Protein AF-A0A3T0KZC1-F1 (afdb_monomer_lite)

Organism: NCBI:txid228899

Structure (mmCIF, N/CA/C/O backbone):
data_AF-A0A3T0KZC1-F1
#
_entry.id   AF-A0A3T0KZC1-F1
#
loop_
_atom_site.group_PDB
_atom_site.id
_atom_site.type_symbol
_atom_site.label_atom_id
_atom_site.label_alt_id
_atom_site.label_comp_id
_atom_site.label_asym_id
_atom_site.label_entity_id
_atom_site.label_seq_id
_atom_site.pdbx_PDB_ins_code
_atom_site.Cartn_x
_atom_site.Cartn_y
_atom_site.Cartn_z
_atom_site.occupancy
_atom_site.B_iso_or_equiv
_atom_site.auth_seq_id
_atom_site.auth_comp_id
_atom_site.auth_asym_id
_atom_site.auth_atom_id
_atom_site.pdbx_PDB_model_num
ATOM 1 N N . MET A 1 1 ? 11.125 -14.165 -6.777 1.00 70.88 1 MET A N 1
ATOM 2 C CA . MET A 1 1 ? 9.666 -14.131 -6.516 1.00 70.88 1 MET A CA 1
ATOM 3 C C . MET A 1 1 ? 9.149 -12.802 -7.042 1.00 70.88 1 MET A C 1
ATOM 5 O O . MET A 1 1 ? 9.831 -11.813 -6.821 1.00 70.88 1 MET A O 1
ATOM 9 N N . PHE A 1 2 ? 8.036 -12.771 -7.778 1.00 84.12 2 PHE A N 1
ATOM 10 C CA . PHE A 1 2 ? 7.459 -11.510 -8.265 1.00 84.12 2 PHE A CA 1
ATOM 11 C C . PHE A 1 2 ? 6.359 -11.055 -7.309 1.00 84.12 2 PHE A C 1
ATOM 13 O O . PHE A 1 2 ? 5.561 -11.886 -6.874 1.00 84.12 2 PHE A O 1
ATOM 20 N N . VAL A 1 3 ? 6.319 -9.761 -6.999 1.00 90.00 3 VAL A N 1
ATOM 21 C CA . VAL A 1 3 ? 5.219 -9.134 -6.258 1.00 90.00 3 VAL A CA 1
ATOM 22 C C . VAL A 1 3 ? 4.354 -8.361 -7.240 1.00 90.00 3 VAL A C 1
ATOM 24 O O . VAL A 1 3 ? 4.874 -7.675 -8.117 1.00 90.00 3 VAL A O 1
ATOM 27 N N . ILE A 1 4 ? 3.037 -8.506 -7.104 1.00 94.81 4 ILE A N 1
ATOM 28 C CA . ILE A 1 4 ? 2.042 -7.829 -7.931 1.00 94.81 4 ILE A CA 1
ATOM 29 C C . ILE A 1 4 ? 1.232 -6.919 -7.014 1.00 94.81 4 ILE A C 1
ATOM 31 O O . ILE A 1 4 ? 0.736 -7.373 -5.986 1.00 94.81 4 ILE A O 1
ATOM 35 N N . THR A 1 5 ? 1.101 -5.647 -7.374 1.00 95.06 5 THR A N 1
ATOM 36 C CA . THR A 1 5 ? 0.285 -4.697 -6.616 1.00 95.06 5 THR A CA 1
ATOM 37 C C . THR A 1 5 ? -1.195 -5.047 -6.722 1.00 95.06 5 THR A C 1
ATOM 39 O O . THR A 1 5 ? -1.700 -5.442 -7.774 1.00 95.06 5 THR A O 1
ATOM 42 N N . GLU A 1 6 ? -1.934 -4.876 -5.637 1.00 95.44 6 GLU A N 1
ATOM 43 C CA . GLU A 1 6 ? -3.337 -5.245 -5.565 1.00 95.44 6 GLU A CA 1
ATOM 44 C C . GLU A 1 6 ? -4.237 -4.309 -6.371 1.00 95.44 6 GLU A C 1
ATOM 46 O O . GLU A 1 6 ? -5.243 -4.755 -6.929 1.00 95.44 6 GLU A O 1
ATOM 51 N N . ASP A 1 7 ? -3.873 -3.033 -6.483 1.00 95.19 7 ASP A N 1
ATOM 52 C CA . ASP A 1 7 ? -4.695 -1.999 -7.105 1.00 95.19 7 ASP A CA 1
ATOM 53 C C . ASP A 1 7 ? -4.478 -1.836 -8.611 1.00 95.19 7 ASP A C 1
ATOM 55 O O . ASP A 1 7 ? -5.452 -1.666 -9.347 1.00 95.19 7 ASP A O 1
ATOM 59 N N . THR A 1 8 ? -3.232 -1.886 -9.082 1.00 95.50 8 THR A N 1
ATOM 60 C CA . THR A 1 8 ? -2.896 -1.708 -10.506 1.00 95.50 8 THR A CA 1
ATOM 61 C C . THR A 1 8 ? -2.548 -3.016 -11.207 1.00 95.50 8 THR A C 1
ATOM 63 O O . THR A 1 8 ? -2.480 -3.045 -12.436 1.00 95.50 8 THR A O 1
ATOM 66 N N . LYS A 1 9 ? -2.358 -4.106 -10.449 1.00 95.31 9 LYS A N 1
ATOM 67 C CA . LYS A 1 9 ? -1.877 -5.401 -10.953 1.00 95.31 9 LYS A CA 1
ATOM 68 C C . LYS A 1 9 ? -0.530 -5.286 -11.680 1.00 95.31 9 LYS A C 1
ATOM 70 O O . LYS A 1 9 ? -0.225 -6.081 -12.569 1.00 95.31 9 LYS A O 1
ATOM 75 N N . ARG A 1 10 ? 0.279 -4.295 -11.295 1.00 95.12 10 ARG A N 1
ATOM 76 C CA . ARG A 1 10 ? 1.633 -4.058 -11.800 1.00 95.12 10 ARG A CA 1
ATOM 77 C C . ARG A 1 10 ? 2.614 -4.969 -11.071 1.00 95.12 10 ARG A C 1
ATOM 79 O O . ARG A 1 10 ? 2.484 -5.180 -9.870 1.00 95.12 10 ARG A O 1
ATOM 86 N N . ILE A 1 11 ? 3.592 -5.505 -11.792 1.00 94.19 11 ILE A N 1
ATOM 87 C CA . ILE A 1 11 ? 4.713 -6.226 -11.179 1.00 94.19 11 ILE A CA 1
ATOM 88 C C . ILE A 1 11 ? 5.683 -5.185 -10.612 1.00 94.19 11 ILE A C 1
ATOM 90 O O . ILE A 1 11 ? 6.062 -4.270 -11.340 1.00 94.19 11 ILE A O 1
ATOM 94 N N . LEU A 1 12 ? 6.062 -5.317 -9.339 1.00 90.94 12 LEU A N 1
ATOM 95 C CA . LEU A 1 12 ? 7.094 -4.473 -8.735 1.00 90.94 12 LEU A CA 1
ATOM 96 C C . LEU A 1 12 ? 8.483 -4.888 -9.231 1.00 90.94 12 LEU A C 1
ATOM 98 O O . LEU A 1 12 ? 8.867 -6.060 -9.143 1.00 90.94 12 LEU A O 1
ATOM 102 N N . GLU A 1 13 ? 9.231 -3.911 -9.726 1.00 91.12 13 GLU A N 1
ATOM 103 C CA . GLU A 1 13 ? 10.603 -4.025 -10.210 1.00 91.12 13 GLU A CA 1
ATOM 104 C C . GLU A 1 13 ? 11.581 -3.382 -9.220 1.00 91.12 13 GLU A C 1
ATOM 106 O O . GLU A 1 13 ? 11.221 -2.502 -8.437 1.00 91.12 13 GLU A O 1
ATOM 111 N N . GLU A 1 14 ? 12.832 -3.846 -9.221 1.00 88.88 14 GLU A N 1
ATOM 112 C CA . GLU A 1 14 ? 13.875 -3.271 -8.368 1.00 88.88 14 GLU A CA 1
ATOM 1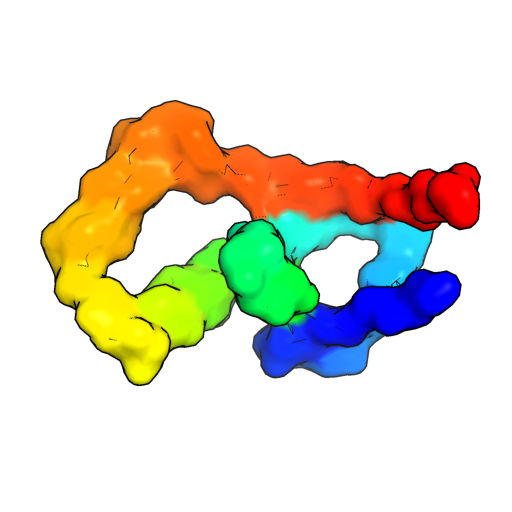13 C C . GLU A 1 14 ? 13.985 -1.760 -8.609 1.00 88.88 14 GLU A C 1
ATOM 115 O O . GLU A 1 14 ? 14.142 -1.302 -9.742 1.00 88.88 14 GLU A O 1
ATOM 120 N N . GLY A 1 15 ? 13.898 -0.985 -7.531 1.00 86.81 15 GLY A N 1
ATOM 121 C CA . GLY A 1 15 ? 13.905 0.470 -7.603 1.00 86.81 15 GLY A CA 1
ATOM 122 C C . GLY A 1 15 ? 12.532 1.126 -7.549 1.00 86.81 15 GLY A C 1
ATOM 123 O O . GLY A 1 15 ? 12.459 2.349 -7.403 1.00 86.81 15 GLY A O 1
ATOM 124 N N . ASP A 1 16 ? 11.457 0.343 -7.606 1.00 90.44 16 ASP A N 1
ATOM 125 C CA . ASP A 1 16 ? 10.114 0.851 -7.382 1.00 90.44 16 ASP A CA 1
ATOM 126 C C . ASP A 1 16 ? 9.887 1.280 -5.936 1.00 90.44 16 ASP A C 1
ATOM 128 O O . ASP A 1 16 ? 10.541 0.831 -4.995 1.00 90.44 16 ASP A O 1
ATOM 132 N N . THR A 1 17 ? 8.879 2.128 -5.757 1.00 90.12 17 THR A N 1
ATOM 133 C CA . THR A 1 17 ? 8.302 2.394 -4.443 1.00 90.12 17 THR A CA 1
ATOM 134 C C . THR A 1 17 ? 6.842 1.986 -4.437 1.00 90.12 17 THR A C 1
ATOM 136 O O . THR A 1 17 ? 6.130 2.195 -5.420 1.00 90.12 17 THR A O 1
ATOM 139 N N . ALA A 1 18 ? 6.400 1.400 -3.333 1.00 92.19 18 ALA A N 1
ATOM 140 C CA . ALA A 1 18 ? 5.023 0.970 -3.150 1.00 92.19 18 ALA A CA 1
ATOM 141 C C . ALA A 1 18 ? 4.637 1.033 -1.670 1.00 92.19 18 ALA A C 1
ATOM 143 O O . ALA A 1 18 ? 5.486 1.166 -0.789 1.00 92.19 18 ALA A O 1
ATOM 144 N N . PHE A 1 19 ? 3.343 0.943 -1.400 1.00 91.12 19 PHE A N 1
ATOM 145 C CA . PHE A 1 19 ? 2.787 0.838 -0.057 1.00 91.12 19 PHE A CA 1
ATOM 146 C C . PHE A 1 19 ? 2.485 -0.627 0.262 1.00 91.12 19 PHE A C 1
ATOM 148 O O . PHE A 1 19 ? 2.055 -1.359 -0.626 1.00 91.12 19 PHE A O 1
ATOM 155 N N . ILE A 1 20 ? 2.671 -1.057 1.511 1.00 88.50 20 ILE A N 1
ATOM 156 C CA . ILE A 1 20 ? 2.443 -2.450 1.923 1.00 88.50 20 ILE A CA 1
ATOM 157 C C . ILE A 1 20 ? 1.517 -2.540 3.141 1.00 88.50 20 ILE A C 1
ATOM 159 O O . ILE A 1 20 ? 1.561 -1.697 4.037 1.00 88.50 20 ILE A O 1
ATOM 163 N N . ILE A 1 21 ? 0.722 -3.605 3.205 1.00 86.31 21 ILE A N 1
ATOM 164 C CA . ILE A 1 21 ? 0.147 -4.125 4.447 1.00 86.31 21 ILE A CA 1
ATOM 165 C C . ILE A 1 21 ? 0.979 -5.347 4.863 1.00 86.31 21 ILE A C 1
ATOM 167 O O . ILE A 1 21 ? 0.747 -6.463 4.394 1.00 86.31 21 ILE A O 1
ATOM 171 N N . GLU A 1 22 ? 1.978 -5.140 5.727 1.00 82.06 22 GLU A N 1
ATOM 172 C CA . GLU A 1 22 ? 2.991 -6.162 6.058 1.00 82.06 22 GLU A CA 1
ATOM 173 C C . GLU A 1 22 ? 2.400 -7.459 6.625 1.00 82.06 22 GLU A C 1
ATOM 175 O O . GLU A 1 22 ? 2.886 -8.545 6.322 1.00 82.06 22 GLU A O 1
ATOM 180 N N . SER A 1 23 ? 1.326 -7.363 7.412 1.00 80.75 23 SER A N 1
ATOM 181 C CA . SER A 1 23 ? 0.702 -8.511 8.084 1.00 80.75 23 SER A CA 1
ATOM 182 C C . SER A 1 23 ? 0.114 -9.552 7.130 1.00 80.75 23 SER A C 1
ATOM 184 O O . SER A 1 23 ? -0.028 -10.714 7.512 1.00 80.75 23 SER A O 1
ATOM 186 N N . VAL A 1 24 ? -0.228 -9.147 5.905 1.00 84.44 24 VAL A N 1
ATOM 187 C CA . VAL A 1 24 ? -0.834 -10.008 4.876 1.00 84.44 24 VAL A CA 1
ATOM 188 C C . VAL A 1 24 ? -0.017 -10.057 3.583 1.00 84.44 24 VAL A C 1
ATOM 190 O O . VAL A 1 24 ? -0.346 -10.824 2.684 1.00 84.44 24 VAL A O 1
ATOM 193 N N . GLY A 1 25 ? 1.070 -9.284 3.496 1.00 87.00 25 GLY A N 1
ATOM 194 C CA . GLY A 1 25 ? 1.956 -9.258 2.333 1.00 87.00 25 GLY A CA 1
ATOM 195 C C . GLY A 1 25 ? 1.329 -8.633 1.084 1.00 87.00 25 GLY A C 1
ATOM 196 O O . GLY A 1 25 ? 1.730 -8.974 -0.026 1.00 87.00 25 GLY A O 1
ATOM 197 N N . GLU A 1 26 ? 0.351 -7.742 1.250 1.00 91.25 26 GLU A N 1
ATOM 198 C CA . GLU A 1 26 ? -0.320 -7.058 0.139 1.00 91.25 26 GLU A CA 1
ATOM 199 C C . GLU A 1 26 ? 0.361 -5.729 -0.190 1.00 91.25 26 GLU A C 1
ATOM 201 O O . GLU A 1 26 ? 0.676 -4.951 0.710 1.00 91.25 26 GLU A O 1
ATOM 206 N N . TRP A 1 27 ? 0.534 -5.445 -1.481 1.00 92.75 27 TRP A N 1
ATOM 207 C CA . TRP A 1 27 ? 1.250 -4.269 -1.981 1.00 92.75 27 TRP A CA 1
ATOM 208 C C . TRP A 1 27 ? 0.345 -3.386 -2.834 1.00 92.75 27 TRP A C 1
ATOM 210 O O . TRP A 1 27 ? -0.538 -3.888 -3.519 1.00 92.75 27 TRP A O 1
ATOM 220 N N . TYR A 1 28 ? 0.566 -2.076 -2.835 1.00 93.56 28 TYR A N 1
ATOM 221 C CA . TYR A 1 28 ? -0.291 -1.090 -3.493 1.00 93.56 28 TYR A CA 1
ATOM 222 C C . TYR A 1 28 ? 0.555 0.032 -4.100 1.00 93.56 28 TYR A C 1
ATOM 224 O O . TYR A 1 28 ? 1.443 0.561 -3.435 1.00 93.56 28 TYR A O 1
ATOM 232 N N . ASP A 1 29 ? 0.245 0.466 -5.322 1.00 94.12 29 ASP A N 1
ATOM 233 C CA . ASP A 1 29 ? 0.853 1.683 -5.888 1.00 94.12 29 ASP A CA 1
ATOM 234 C C . ASP A 1 29 ? 0.240 2.951 -5.262 1.00 94.12 29 ASP A C 1
ATOM 236 O O . ASP A 1 29 ? 0.886 3.994 -5.155 1.00 94.12 29 ASP A O 1
ATOM 240 N N . SER A 1 30 ? -1.021 2.882 -4.823 1.00 91.62 30 SER A N 1
ATOM 241 C CA . SER A 1 30 ? -1.747 4.008 -4.238 1.00 91.62 30 SER A CA 1
ATOM 242 C C . SER A 1 30 ? -1.998 3.838 -2.740 1.00 91.62 30 SER A C 1
ATOM 244 O O . SER A 1 30 ? -2.750 2.955 -2.321 1.00 91.62 30 SER A O 1
ATOM 246 N N . LYS A 1 31 ? -1.508 4.793 -1.932 1.00 88.56 31 LYS A N 1
ATOM 247 C CA . LYS A 1 31 ? -1.853 4.903 -0.499 1.00 88.56 31 LYS A CA 1
ATOM 248 C C . LYS A 1 31 ? -3.369 4.903 -0.289 1.00 88.56 31 LYS A C 1
ATOM 250 O O . LYS A 1 31 ? -3.871 4.218 0.589 1.00 88.56 31 LYS A O 1
ATOM 255 N N . LEU A 1 32 ? -4.126 5.604 -1.139 1.00 90.81 32 LEU A N 1
ATOM 256 C CA . LEU A 1 32 ? -5.589 5.640 -1.042 1.00 90.81 32 LEU A CA 1
ATOM 257 C C . LEU A 1 32 ? -6.215 4.247 -1.204 1.00 90.81 32 LEU A C 1
ATOM 259 O O . LEU A 1 32 ? -7.171 3.921 -0.503 1.00 90.81 32 LEU A O 1
ATOM 263 N N . ARG A 1 33 ? -5.692 3.423 -2.118 1.00 93.81 33 ARG A N 1
ATOM 264 C CA . ARG A 1 33 ? -6.195 2.061 -2.337 1.00 93.81 33 ARG A CA 1
ATOM 265 C C . ARG A 1 33 ? -5.868 1.141 -1.169 1.00 93.81 33 ARG A C 1
ATOM 267 O O . ARG A 1 33 ? -6.752 0.386 -0.769 1.00 93.81 33 ARG A O 1
ATOM 274 N N . LEU A 1 34 ? -4.683 1.284 -0.577 1.00 92.62 34 LEU A N 1
ATOM 275 C CA . LEU A 1 34 ? -4.331 0.610 0.671 1.00 92.62 34 LEU A CA 1
ATOM 276 C C . LEU A 1 34 ? -5.325 0.962 1.786 1.00 92.62 34 LEU A C 1
ATOM 278 O O . LEU A 1 34 ? -5.905 0.066 2.390 1.00 92.62 34 LEU A O 1
ATOM 282 N N . LEU A 1 35 ? -5.602 2.252 2.014 1.00 90.94 35 LEU A N 1
ATOM 283 C CA . LEU A 1 35 ? -6.525 2.683 3.075 1.00 90.94 35 LEU A CA 1
ATOM 284 C C . LEU A 1 35 ? -7.958 2.168 2.851 1.00 90.94 35 LEU A C 1
ATOM 286 O O . LEU A 1 35 ? -8.641 1.794 3.804 1.00 90.94 35 LEU A O 1
ATOM 290 N N . ILE A 1 36 ? -8.414 2.105 1.594 1.00 91.56 36 ILE A N 1
ATOM 291 C CA . ILE A 1 36 ? -9.702 1.486 1.243 1.00 91.56 36 ILE A CA 1
ATOM 292 C C . ILE A 1 36 ? -9.692 -0.012 1.576 1.00 91.56 36 ILE A C 1
ATOM 294 O O . ILE A 1 36 ? -10.684 -0.520 2.098 1.00 91.56 36 ILE A O 1
ATOM 298 N N . SER A 1 37 ? -8.589 -0.714 1.303 1.00 91.56 37 SER A N 1
ATOM 299 C CA . SER A 1 37 ? -8.443 -2.127 1.660 1.00 91.56 37 SER A CA 1
ATOM 300 C C . SER A 1 37 ? -8.487 -2.334 3.175 1.00 91.56 37 SER A C 1
ATOM 302 O O . SER A 1 37 ? -9.259 -3.161 3.652 1.00 91.56 37 SER A O 1
ATOM 304 N N . CYS A 1 38 ? -7.763 -1.525 3.954 1.00 90.31 38 CYS A N 1
ATOM 305 C CA . CYS A 1 38 ? -7.824 -1.539 5.421 1.00 90.31 38 CYS A CA 1
ATOM 306 C C . CYS A 1 38 ? -9.261 -1.388 5.940 1.00 90.31 38 CYS A C 1
ATOM 308 O O . CYS A 1 38 ? -9.693 -2.143 6.812 1.00 90.31 38 CYS A O 1
ATOM 310 N N . PHE A 1 39 ? -10.026 -0.461 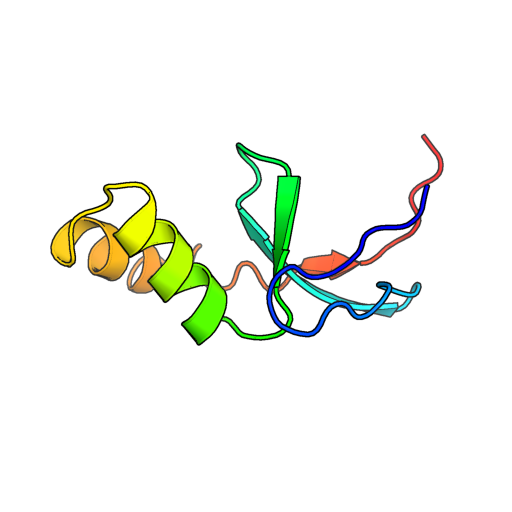5.358 1.00 91.56 39 PHE A N 1
ATOM 311 C CA . PHE A 1 39 ? -11.428 -0.257 5.714 1.00 91.56 39 PHE A CA 1
ATOM 312 C C . PHE A 1 39 ? -12.296 -1.482 5.393 1.00 91.56 39 PHE A C 1
ATOM 314 O O . PHE A 1 39 ? -13.097 -1.914 6.220 1.00 91.56 39 PHE A O 1
ATOM 321 N N . HIS A 1 40 ? -12.126 -2.084 4.213 1.00 90.88 40 HIS A N 1
ATOM 322 C CA . HIS A 1 40 ? -12.848 -3.305 3.840 1.00 90.88 40 HIS A CA 1
ATOM 323 C C . HIS A 1 40 ? -12.450 -4.526 4.680 1.00 90.88 40 HIS A C 1
ATOM 325 O O . HIS A 1 40 ? -13.279 -5.408 4.890 1.00 90.88 40 HIS A O 1
ATOM 331 N N . ASN A 1 41 ? -11.224 -4.550 5.203 1.00 88.31 41 ASN A N 1
ATOM 332 C CA . ASN A 1 41 ? -10.719 -5.583 6.105 1.00 88.31 41 ASN A CA 1
ATOM 333 C C . ASN A 1 41 ? -11.113 -5.365 7.578 1.00 88.31 41 ASN A C 1
ATOM 335 O O . ASN A 1 41 ? -10.677 -6.114 8.450 1.00 88.31 41 ASN A O 1
ATOM 339 N N . GLY A 1 42 ? -11.976 -4.384 7.859 1.00 89.81 42 GLY A N 1
ATOM 340 C CA . GLY A 1 42 ? -12.616 -4.215 9.163 1.00 89.81 42 GLY A CA 1
ATOM 341 C C . GLY A 1 42 ? -11.991 -3.154 10.063 1.00 89.81 42 GLY A C 1
ATOM 342 O O . GLY A 1 42 ? -12.469 -2.994 11.183 1.00 89.81 42 GLY A O 1
ATOM 343 N N . MET A 1 43 ? -10.986 -2.405 9.594 1.00 90.44 43 MET A N 1
ATOM 344 C CA . MET A 1 43 ? -10.495 -1.243 10.337 1.00 90.44 43 MET A CA 1
ATOM 345 C C . MET A 1 43 ? -11.528 -0.112 10.312 1.00 90.44 43 MET A C 1
ATOM 347 O O . MET A 1 43 ? -12.094 0.231 9.269 1.00 90.44 43 MET A O 1
ATOM 351 N N . SER A 1 44 ? -11.752 0.503 11.467 1.00 93.06 44 SER A N 1
ATOM 352 C CA . SER A 1 44 ? -12.556 1.714 11.595 1.00 93.06 44 SER A CA 1
ATOM 353 C C . SER A 1 44 ? -11.863 2.919 10.955 1.00 93.06 44 SER A C 1
ATOM 355 O O . SER A 1 44 ? -10.657 2.932 1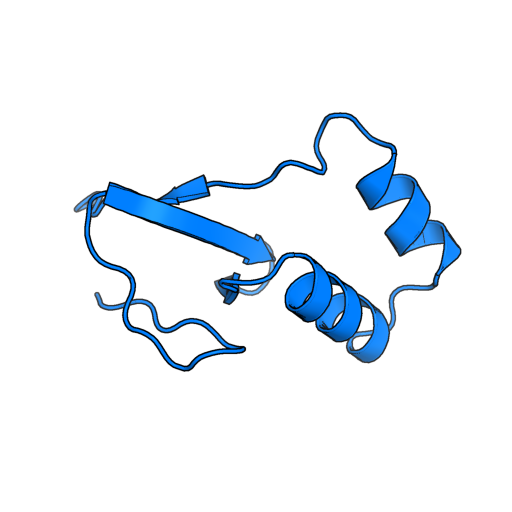0.703 1.00 93.06 44 SER A O 1
ATOM 357 N N . LYS A 1 45 ? -12.633 3.979 10.686 1.00 90.38 45 LYS A N 1
ATOM 358 C CA . LYS A 1 45 ? -12.076 5.219 10.124 1.00 90.38 45 LYS A CA 1
ATOM 359 C C . LYS A 1 45 ? -11.113 5.890 11.098 1.00 90.38 45 LYS A C 1
ATOM 361 O O . LYS A 1 45 ? -10.156 6.520 10.661 1.00 90.38 45 LYS A O 1
ATOM 3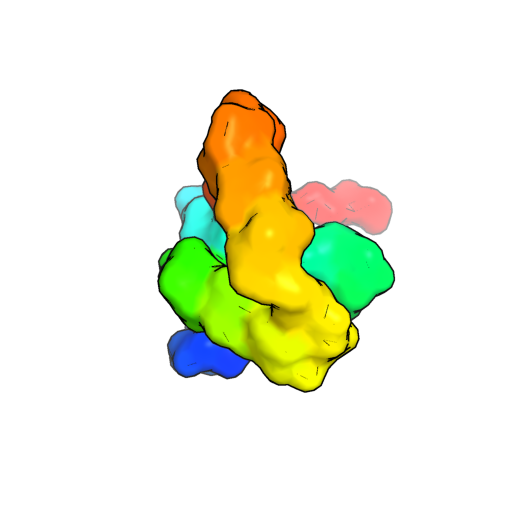66 N N . GLU A 1 46 ? -11.385 5.766 12.390 1.00 89.81 46 GLU A N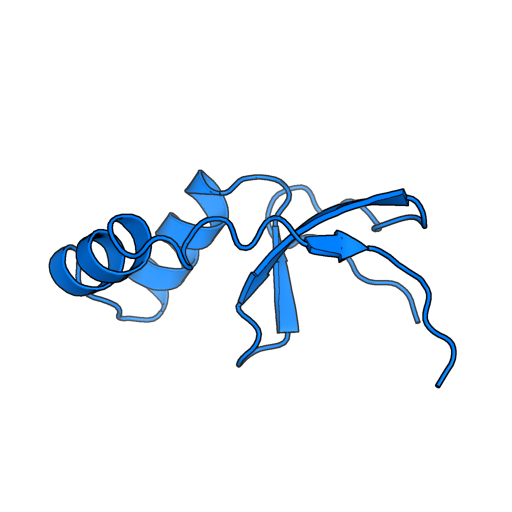 1
ATOM 367 C CA . GLU A 1 46 ? -10.576 6.279 13.485 1.00 89.81 46 GLU A CA 1
ATOM 368 C C . GLU A 1 46 ? -9.223 5.563 13.535 1.00 89.81 46 GLU A C 1
ATOM 370 O O . GLU A 1 46 ? -8.200 6.235 13.487 1.00 89.81 46 GLU A O 1
ATOM 375 N N . GLU A 1 47 ? -9.199 4.227 13.485 1.00 87.62 47 GLU A N 1
ATOM 376 C CA . GLU A 1 47 ? -7.950 3.447 13.431 1.00 87.62 47 GLU A CA 1
ATOM 377 C C . GLU A 1 47 ? -7.128 3.764 12.178 1.00 87.62 47 GLU A C 1
ATOM 379 O O . GLU A 1 47 ? -5.913 3.928 12.247 1.00 87.62 47 GLU A O 1
ATOM 384 N N . ILE A 1 48 ? -7.786 3.900 11.022 1.00 87.75 48 ILE A N 1
ATOM 385 C CA . ILE A 1 48 ? -7.124 4.297 9.771 1.00 87.75 48 ILE A CA 1
ATOM 386 C C . ILE A 1 48 ? -6.520 5.699 9.900 1.00 87.75 48 ILE A C 1
ATOM 388 O O . ILE A 1 48 ? -5.420 5.948 9.407 1.00 87.75 48 ILE A O 1
ATOM 392 N N . ARG A 1 49 ? -7.227 6.625 10.554 1.00 85.88 49 ARG A N 1
ATOM 393 C CA . ARG A 1 49 ? -6.754 7.993 10.767 1.00 85.88 49 ARG A CA 1
ATOM 394 C C . ARG A 1 49 ? -5.570 8.036 11.723 1.00 85.88 49 ARG A C 1
ATOM 396 O O . ARG A 1 49 ? -4.587 8.686 11.401 1.00 85.88 49 ARG A O 1
ATOM 403 N N . GLU A 1 50 ? -5.641 7.331 12.845 1.00 85.25 50 GLU A N 1
ATOM 404 C CA . GLU A 1 50 ? -4.534 7.217 13.799 1.00 85.25 50 GLU A CA 1
ATOM 405 C C . GLU A 1 50 ? -3.302 6.596 13.137 1.00 85.25 50 GLU A C 1
ATOM 407 O O . GLU A 1 50 ? -2.192 7.109 13.287 1.00 85.25 50 GLU A O 1
ATOM 412 N N . ALA A 1 51 ? -3.506 5.556 12.323 1.00 78.94 51 ALA A N 1
ATOM 413 C CA . ALA A 1 51 ? -2.444 4.965 11.525 1.00 78.94 51 ALA A CA 1
ATOM 414 C C . ALA A 1 51 ? -1.838 5.980 10.548 1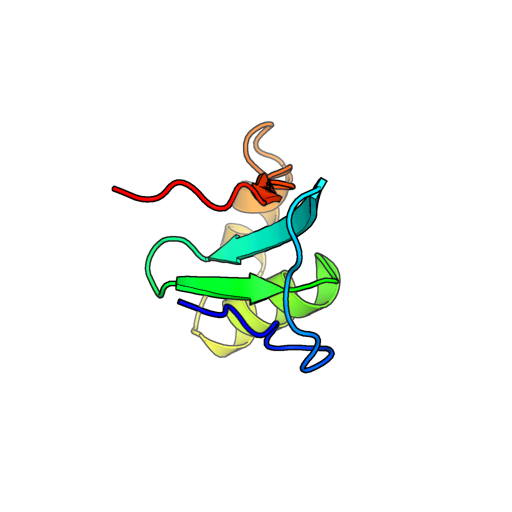.00 78.94 51 ALA A C 1
ATOM 416 O O . ALA A 1 51 ? -0.626 5.960 10.397 1.00 78.94 51 ALA A O 1
ATOM 417 N N . CYS A 1 52 ? -2.631 6.879 9.946 1.00 78.00 52 CYS A N 1
ATOM 418 C CA . CYS A 1 52 ? -2.161 7.948 9.050 1.00 78.00 52 CYS A CA 1
ATOM 419 C C . CYS A 1 52 ? -1.452 9.114 9.755 1.00 78.00 52 CYS A C 1
ATOM 421 O O . CYS A 1 52 ? -0.557 9.709 9.160 1.00 78.00 52 CYS A O 1
ATOM 423 N N . ASP A 1 53 ? -1.890 9.461 10.965 1.00 75.88 53 ASP A N 1
ATOM 424 C CA . ASP A 1 53 ? -1.373 10.589 11.751 1.00 75.88 53 ASP A CA 1
ATOM 425 C C . ASP A 1 53 ? -0.083 10.218 12.502 1.00 75.88 53 ASP A C 1
ATOM 427 O O . ASP A 1 53 ? 0.690 11.092 12.893 1.00 75.88 53 ASP A O 1
ATOM 431 N N . SER A 1 54 ? 0.172 8.923 12.701 1.00 65.00 54 SER A N 1
ATOM 432 C CA . SER A 1 54 ? 1.476 8.449 13.149 1.00 65.00 54 SER A CA 1
ATOM 433 C C . SER A 1 54 ? 2.524 8.691 12.052 1.00 65.00 54 SER A C 1
ATOM 435 O O . SER A 1 54 ? 2.316 8.285 10.913 1.00 65.00 54 SER A O 1
ATOM 437 N N . ASP A 1 55 ? 3.679 9.288 12.375 1.00 54.03 55 ASP A N 1
ATOM 438 C CA . ASP A 1 55 ? 4.821 9.456 11.442 1.00 54.03 55 ASP A CA 1
ATOM 439 C C . ASP A 1 55 ? 5.294 8.123 10.811 1.00 54.03 55 ASP A C 1
ATOM 441 O O . ASP A 1 55 ? 6.092 8.105 9.877 1.00 54.03 55 ASP A O 1
ATOM 445 N N . SER A 1 56 ? 4.795 6.987 11.304 1.00 53.91 56 SER A N 1
ATOM 446 C CA . SER A 1 56 ? 4.973 5.670 10.708 1.00 53.91 56 SER A CA 1
ATOM 447 C C . SER A 1 56 ? 4.143 5.419 9.442 1.00 53.91 56 SER A C 1
ATOM 449 O O . SER A 1 56 ? 4.493 4.523 8.691 1.00 53.91 56 SER A O 1
ATOM 451 N N . ALA A 1 57 ? 3.097 6.196 9.141 1.00 51.25 57 ALA A N 1
ATOM 452 C CA . ALA A 1 57 ? 2.170 5.947 8.025 1.00 51.25 57 ALA A CA 1
ATOM 453 C C . ALA A 1 57 ? 2.737 6.143 6.618 1.00 51.25 57 ALA A C 1
ATOM 455 O O . ALA A 1 57 ? 2.061 5.843 5.625 1.00 51.25 57 ALA A O 1
ATOM 456 N N . ASP A 1 58 ? 3.930 6.715 6.510 1.00 54.47 58 ASP A N 1
ATOM 457 C CA . ASP A 1 58 ? 4.652 6.838 5.251 1.00 54.47 58 ASP A CA 1
ATOM 458 C C . ASP A 1 58 ? 5.462 5.568 4.988 1.00 54.47 58 ASP A C 1
ATOM 460 O O . ASP A 1 58 ? 6.644 5.609 4.660 1.00 54.47 58 ASP A O 1
ATOM 464 N N . TYR A 1 59 ? 4.785 4.417 5.065 1.00 63.66 59 TYR A N 1
ATOM 465 C CA . TYR A 1 59 ? 5.268 3.116 4.595 1.00 63.66 59 TYR A CA 1
ATOM 466 C C . TYR A 1 59 ? 5.330 3.071 3.061 1.00 63.66 59 TYR A C 1
ATOM 468 O O . TYR A 1 59 ? 4.833 2.147 2.420 1.00 63.66 59 TYR A O 1
ATOM 476 N N . ASN A 1 60 ? 5.891 4.110 2.449 1.00 71.19 60 ASN A N 1
ATOM 477 C CA . ASN A 1 60 ? 6.425 4.019 1.110 1.00 71.19 60 ASN A CA 1
ATOM 478 C C . ASN A 1 60 ? 7.724 3.218 1.233 1.00 71.19 60 ASN A C 1
ATOM 480 O O . ASN A 1 60 ? 8.733 3.706 1.742 1.00 71.19 60 ASN A O 1
ATOM 484 N N . ILE A 1 61 ? 7.661 1.948 0.853 1.00 78.19 61 ILE A N 1
ATOM 485 C CA . ILE A 1 61 ? 8.799 1.045 0.910 1.00 78.19 61 ILE A CA 1
ATOM 486 C C . ILE A 1 61 ? 9.474 1.049 -0.451 1.00 78.19 61 ILE A C 1
ATOM 488 O O . ILE A 1 61 ? 8.835 0.832 -1.483 1.00 78.19 61 ILE A O 1
ATOM 492 N N . TYR A 1 62 ? 10.785 1.271 -0.430 1.00 78.00 62 TYR A N 1
ATOM 493 C CA . TYR A 1 62 ? 11.640 1.048 -1.583 1.00 78.00 62 TYR A CA 1
ATOM 494 C C . TYR A 1 62 ? 11.772 -0.458 -1.820 1.00 78.00 62 TYR A C 1
ATOM 496 O O . TYR A 1 62 ? 12.325 -1.187 -0.991 1.00 78.00 62 TYR A O 1
ATOM 504 N N . TRP A 1 63 ? 11.222 -0.930 -2.935 1.00 78.94 63 TRP A N 1
ATOM 505 C CA . TRP A 1 63 ? 11.258 -2.332 -3.304 1.00 78.94 63 TRP A CA 1
ATOM 506 C C . TRP A 1 63 ? 12.667 -2.704 -3.757 1.00 78.94 63 TRP A C 1
ATOM 508 O O . TRP A 1 63 ? 13.176 -2.239 -4.779 1.00 78.94 63 TRP A O 1
ATOM 518 N N . THR A 1 64 ? 13.293 -3.577 -2.976 1.00 76.75 64 THR A N 1
ATOM 519 C CA . THR A 1 64 ? 14.566 -4.204 -3.322 1.00 76.75 64 THR A CA 1
ATOM 520 C C . THR A 1 64 ? 14.320 -5.692 -3.479 1.00 76.75 64 THR A C 1
ATOM 522 O O . THR A 1 64 ? 13.673 -6.313 -2.633 1.00 76.75 64 THR A O 1
ATOM 525 N N . SER A 1 65 ? 14.820 -6.288 -4.560 1.00 64.81 65 SER A N 1
ATOM 526 C CA . SER A 1 65 ? 14.874 -7.741 -4.685 1.00 64.81 65 SER A CA 1
ATOM 527 C C . SER A 1 65 ? 15.958 -8.266 -3.746 1.00 64.81 65 SER A C 1
ATOM 529 O O . SER A 1 65 ? 17.070 -8.567 -4.171 1.00 64.81 65 SER A O 1
ATOM 531 N N . PHE A 1 66 ? 15.671 -8.321 -2.446 1.00 55.03 66 PHE A N 1
ATOM 532 C CA . PHE A 1 66 ? 16.544 -9.018 -1.515 1.00 55.03 66 PHE A CA 1
ATOM 533 C C . PHE A 1 66 ? 16.353 -10.520 -1.746 1.00 55.03 66 PHE A C 1
ATOM 535 O O . PHE A 1 66 ? 15.342 -11.104 -1.351 1.00 55.03 66 PHE A O 1
ATOM 542 N N . GLU A 1 67 ? 17.301 -11.136 -2.454 1.00 46.06 67 GLU A N 1
ATOM 543 C CA . GLU A 1 67 ? 17.486 -12.584 -2.420 1.00 46.06 67 GLU A CA 1
ATOM 544 C C . GLU A 1 67 ? 17.976 -12.942 -1.011 1.00 46.06 67 GLU A C 1
ATOM 546 O O . GLU A 1 67 ? 19.139 -12.727 -0.669 1.00 46.06 67 GLU A O 1
ATOM 551 N N . GLY A 1 68 ? 17.048 -13.389 -0.163 1.00 43.69 68 GLY A N 1
ATOM 552 C CA . GLY A 1 68 ? 17.368 -14.121 1.063 1.00 43.69 68 GLY A CA 1
ATOM 553 C C . GLY A 1 68 ? 17.694 -15.574 0.755 1.00 43.69 68 GLY A C 1
ATOM 554 O O . GLY A 1 68 ? 16.983 -16.157 -0.097 1.00 43.69 68 GLY A O 1
#

Secondary structure (DSSP, 8-state):
---B-TTT-PBP-TT-EEEEETTTTEEES-HHHHHHHHHHTT--HHHHHHHHHSGGG--EEE------

pLDDT: mean 83.36, std 13.27, range [43.69, 95.5]

Sequence (68 aa):
MFVITEDTKRILEEGDTAFIIESVGEWYDSKLRLLISCFHNGMSKEEIREACDSDSADYNIYWTSFEG

Radius of gyration: 12.4 Å; chains: 1; bounding box: 30×25×26 Å

Foldseek 3Di:
DWAAAPPPRDTDDQQDWWAAPVVVGHTHNDLVVVLVVCVVVPDDPVNSVVCCPPPVVPRRDRDHPPPD